Protein AF-A0A0A9D7T6-F1 (afdb_monomer_lite)

Organism: Arundo donax (NCBI:txid35708)

Secondary structure (DSSP, 8-state):
-EEEEEEE-SSEEEEEEE--EETTEEPPPSSSS-EEEEEE-TT--GGGGGGHHHHHHTTSSEEEEEEEEEE--S-----

Foldseek 3Di:
DWFWKWKDAPFWIKTFDDFDDDPNHGDDDPQPTDIGTPDGDPPDDSVVCSCRVVCVVVVNMDMDTDPPIGDDDDDDDDD

pLDDT: mean 91.94, std 8.29, range [60.62, 98.62]

Radius of gyration: 13.17 Å; chains: 1; bounding box: 34×22×35 Å

Sequence (79 aa):
MSFGALFYTDKMVALEVQLRTVNGEQVKSRNEWPHATLWTAPGVAAKEANVLPQLASEGKAKRVLIDPPITISGVVDLY

InterPro domains:
  IPR038837 tRNA ligase 1 [PTHR35460] (2-78)

Structure (mmCIF, N/CA/C/O backbone):
data_AF-A0A0A9D7T6-F1
#
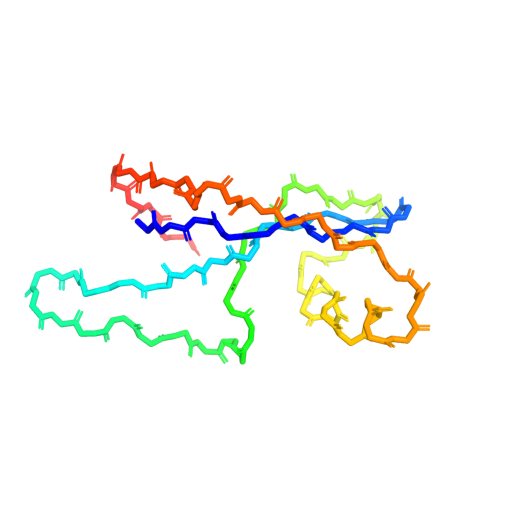_entry.id   AF-A0A0A9D7T6-F1
#
loop_
_atom_site.group_PDB
_atom_site.id
_atom_site.type_symbol
_atom_site.label_atom_id
_atom_site.label_alt_id
_atom_site.label_comp_id
_atom_site.label_asym_id
_atom_site.label_entity_id
_atom_site.label_seq_id
_atom_site.pdbx_PDB_ins_code
_atom_site.Cartn_x
_atom_site.Cartn_y
_atom_site.Cartn_z
_atom_site.occupancy
_atom_site.B_iso_or_equiv
_atom_site.auth_seq_id
_atom_site.auth_comp_id
_atom_site.auth_asym_id
_atom_site.auth_atom_id
_atom_site.pdbx_PDB_model_num
ATOM 1 N N . MET A 1 1 ? -7.924 -0.752 12.410 1.00 84.81 1 MET A N 1
ATOM 2 C CA . MET A 1 1 ? -7.987 -0.304 10.993 1.00 84.81 1 MET A CA 1
ATOM 3 C C . MET A 1 1 ? -8.275 -1.507 10.099 1.00 84.81 1 MET A C 1
ATOM 5 O O . MET A 1 1 ? -8.098 -2.622 10.582 1.00 84.81 1 MET A O 1
ATOM 9 N N . SER A 1 2 ? -8.730 -1.322 8.856 1.00 91.56 2 SER A N 1
ATOM 10 C CA . SER A 1 2 ? -8.857 -2.433 7.894 1.00 91.56 2 SER A CA 1
ATOM 11 C C . SER A 1 2 ? -7.937 -2.250 6.690 1.00 91.56 2 SER A C 1
ATOM 13 O O . SER A 1 2 ? -7.625 -1.121 6.327 1.00 91.56 2 SER A O 1
ATOM 15 N N . PHE A 1 3 ? -7.504 -3.352 6.084 1.00 94.62 3 PHE A N 1
ATOM 16 C CA . PHE A 1 3 ? -6.647 -3.369 4.902 1.00 94.62 3 PHE A CA 1
ATOM 17 C C . PHE A 1 3 ? -7.400 -3.967 3.718 1.00 94.62 3 PHE A C 1
ATOM 19 O O . PHE A 1 3 ? -7.924 -5.077 3.825 1.00 94.62 3 PHE A O 1
ATOM 26 N N . GLY A 1 4 ? -7.480 -3.213 2.619 1.00 96.12 4 GLY A N 1
ATOM 27 C CA . GLY A 1 4 ? -8.323 -3.553 1.464 1.00 96.12 4 GLY A CA 1
ATOM 28 C C . GLY A 1 4 ? -7.563 -4.000 0.216 1.00 96.12 4 GLY A C 1
ATOM 29 O O . GLY A 1 4 ? -8.151 -4.599 -0.680 1.00 96.12 4 GLY A O 1
ATOM 30 N N . ALA A 1 5 ? -6.262 -3.729 0.132 1.00 97.81 5 ALA A N 1
ATOM 31 C CA . ALA A 1 5 ? -5.453 -4.124 -1.014 1.00 97.81 5 ALA A CA 1
ATOM 32 C C . ALA A 1 5 ? -3.960 -4.151 -0.675 1.00 97.81 5 ALA A C 1
ATOM 34 O O . ALA A 1 5 ? -3.486 -3.383 0.163 1.00 97.81 5 ALA A O 1
ATOM 35 N N . LEU A 1 6 ? -3.221 -5.004 -1.381 1.00 97.94 6 LEU A N 1
ATOM 36 C CA . LEU A 1 6 ? -1.763 -5.023 -1.416 1.00 97.94 6 LEU A CA 1
ATOM 37 C C . LEU A 1 6 ? -1.289 -4.406 -2.734 1.00 97.94 6 LEU A C 1
ATOM 39 O O . LEU A 1 6 ? -1.761 -4.790 -3.806 1.00 97.94 6 LEU A O 1
ATOM 43 N N . PHE A 1 7 ? -0.333 -3.491 -2.662 1.00 98.62 7 PHE A N 1
ATOM 44 C CA . PHE A 1 7 ? 0.329 -2.909 -3.823 1.00 98.62 7 PHE A CA 1
ATOM 45 C C . PHE A 1 7 ? 1.808 -3.259 -3.797 1.00 98.62 7 PHE A C 1
ATOM 47 O O . PHE A 1 7 ? 2.436 -3.138 -2.745 1.00 98.62 7 PHE A O 1
ATOM 54 N N . TYR A 1 8 ? 2.373 -3.669 -4.933 1.00 98.56 8 TYR A N 1
ATOM 55 C CA . TYR A 1 8 ? 3.798 -3.979 -5.002 1.00 98.56 8 TYR A CA 1
ATOM 56 C C . TYR A 1 8 ? 4.437 -3.718 -6.368 1.00 98.56 8 TYR A C 1
ATOM 58 O O . TYR A 1 8 ? 3.796 -3.793 -7.422 1.00 98.56 8 TYR A O 1
ATOM 66 N N . THR A 1 9 ? 5.737 -3.455 -6.316 1.00 98.44 9 THR A N 1
ATOM 67 C CA . THR A 1 9 ? 6.691 -3.519 -7.429 1.00 98.44 9 THR A CA 1
ATOM 68 C C . THR A 1 9 ? 7.832 -4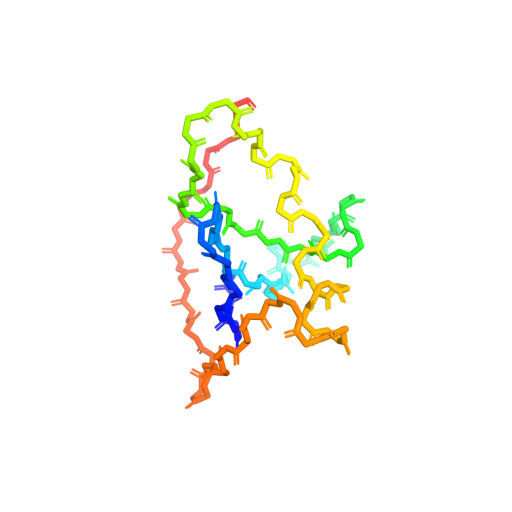.466 -7.042 1.00 98.44 9 THR A C 1
ATOM 70 O O . THR A 1 9 ? 7.786 -5.122 -6.002 1.00 98.44 9 THR A O 1
ATOM 73 N N . ASP A 1 10 ? 8.879 -4.531 -7.856 1.00 97.62 10 ASP A N 1
ATOM 74 C CA . ASP A 1 10 ? 10.160 -5.151 -7.501 1.00 97.62 10 ASP A CA 1
ATOM 75 C C . ASP A 1 10 ? 10.905 -4.412 -6.369 1.00 97.62 10 ASP A C 1
ATOM 77 O O . ASP A 1 10 ? 11.800 -4.978 -5.744 1.00 97.62 10 ASP A O 1
ATOM 81 N N . LYS A 1 11 ? 10.538 -3.155 -6.088 1.00 98.06 11 LYS A N 1
ATOM 82 C CA . LYS A 1 11 ? 11.254 -2.273 -5.152 1.00 98.06 11 LYS A CA 1
ATOM 83 C C . LYS A 1 11 ? 10.544 -2.021 -3.834 1.00 98.06 11 LYS A C 1
ATOM 85 O O . LYS A 1 11 ? 11.188 -1.577 -2.888 1.00 98.06 11 LYS A O 1
ATOM 90 N N . MET A 1 12 ? 9.233 -2.216 -3.765 1.00 98.38 12 MET A N 1
ATOM 91 C CA . MET A 1 12 ? 8.463 -1.868 -2.575 1.00 98.38 12 MET A CA 1
ATOM 92 C C . MET A 1 12 ? 7.122 -2.590 -2.538 1.00 98.38 12 MET A C 1
ATOM 94 O O . MET A 1 12 ? 6.560 -2.934 -3.579 1.00 98.38 12 MET A O 1
ATOM 98 N N . VAL A 1 13 ? 6.593 -2.765 -1.331 1.00 98.38 13 VAL A N 1
ATOM 99 C CA . VAL A 1 13 ? 5.259 -3.315 -1.096 1.00 98.38 13 VAL A CA 1
ATOM 100 C C . VAL A 1 13 ? 4.582 -2.594 0.065 1.00 98.38 13 VAL A C 1
ATOM 102 O O . VAL A 1 13 ? 5.201 -2.329 1.100 1.00 98.38 13 VAL A O 1
ATOM 105 N N . ALA A 1 14 ? 3.300 -2.282 -0.102 1.00 98.19 14 ALA A N 1
ATOM 106 C CA . ALA A 1 14 ? 2.491 -1.623 0.912 1.00 98.19 14 ALA A CA 1
ATOM 107 C C . ALA A 1 14 ? 1.050 -2.143 0.920 1.00 98.19 14 ALA A C 1
ATOM 109 O O . ALA A 1 14 ? 0.510 -2.557 -0.109 1.00 98.19 14 ALA A O 1
ATOM 110 N N . LEU A 1 15 ? 0.426 -2.092 2.094 1.00 97.12 15 LEU A N 1
ATOM 111 C CA . LEU A 1 15 ? -0.997 -2.349 2.271 1.00 97.12 15 LEU A CA 1
ATOM 112 C C . LEU A 1 15 ? -1.769 -1.034 2.300 1.00 97.12 15 LEU A C 1
ATOM 114 O O . LEU A 1 15 ? -1.447 -0.142 3.083 1.00 97.12 15 LEU A O 1
ATOM 118 N N . GLU A 1 16 ? -2.827 -0.952 1.504 1.00 96.56 16 GLU A N 1
ATOM 119 C CA . GLU A 1 16 ? -3.801 0.133 1.578 1.00 96.56 16 GLU A CA 1
ATOM 120 C C . GLU A 1 16 ? -4.571 0.060 2.898 1.00 96.56 16 GLU A C 1
ATOM 122 O O . GLU A 1 16 ? -5.179 -0.968 3.215 1.00 96.56 16 GLU A O 1
ATOM 127 N N . VAL A 1 17 ? -4.574 1.168 3.640 1.00 93.69 17 VAL A N 1
ATOM 128 C CA . VAL A 1 17 ? -5.273 1.293 4.919 1.00 93.69 17 VAL A CA 1
ATOM 129 C C . VAL A 1 17 ? -6.594 2.019 4.711 1.00 93.69 17 VAL A C 1
ATOM 131 O O . VAL A 1 17 ? -6.649 3.174 4.297 1.00 93.69 17 VAL A O 1
ATOM 134 N N . GLN A 1 18 ? -7.673 1.373 5.125 1.00 89.88 18 GLN A N 1
ATOM 135 C CA . GLN A 1 18 ? -8.963 2.006 5.342 1.00 89.88 18 GLN A CA 1
ATOM 136 C C . GLN A 1 18 ? -9.022 2.483 6.795 1.00 89.88 18 GLN A C 1
ATOM 138 O O . GLN A 1 18 ? -9.215 1.701 7.740 1.00 89.88 18 GLN A O 1
ATOM 143 N N . LEU A 1 19 ? -8.807 3.787 6.975 1.00 85.44 19 LEU A N 1
ATOM 144 C CA . LEU A 1 19 ? -8.926 4.431 8.276 1.00 85.44 19 LEU A CA 1
ATOM 145 C C . LEU A 1 19 ? -10.389 4.429 8.724 1.00 85.44 19 LEU A C 1
ATOM 147 O O . LEU A 1 19 ? -11.305 4.682 7.945 1.00 85.44 19 LEU A O 1
ATOM 151 N N . ARG A 1 20 ? -10.593 4.126 10.004 1.00 79.50 20 ARG A N 1
ATOM 152 C CA . ARG A 1 20 ? -11.901 4.153 10.661 1.00 79.50 20 ARG A CA 1
ATOM 153 C C . ARG A 1 20 ? -11.875 5.161 11.803 1.00 79.50 20 ARG A C 1
ATOM 155 O O . ARG A 1 20 ? -10.829 5.706 12.145 1.00 79.50 20 ARG A O 1
ATOM 162 N N . THR A 1 21 ? -13.038 5.381 12.393 1.00 75.38 21 THR A N 1
ATOM 163 C CA . THR A 1 21 ? -13.204 6.170 13.609 1.00 75.38 21 THR A CA 1
ATOM 164 C C . THR A 1 21 ? -12.487 5.507 14.790 1.00 75.38 21 THR A C 1
ATOM 166 O O . THR A 1 21 ? -12.627 4.300 14.996 1.00 75.38 21 THR A O 1
ATOM 169 N N . VAL A 1 22 ? -11.749 6.291 15.576 1.00 73.50 22 VAL A N 1
ATOM 170 C CA . VAL A 1 22 ? -11.145 5.877 16.852 1.00 73.50 22 VAL A CA 1
ATOM 171 C C . VAL A 1 22 ? -11.765 6.746 17.942 1.00 73.50 22 VAL A C 1
ATOM 173 O O . VAL A 1 22 ? -11.762 7.963 17.823 1.00 73.50 22 VAL A O 1
ATOM 176 N N . ASN A 1 23 ? -12.348 6.134 18.976 1.00 77.25 23 ASN A N 1
ATOM 177 C CA . ASN A 1 23 ? -13.000 6.841 20.092 1.00 77.25 23 ASN A CA 1
ATOM 178 C C . ASN A 1 23 ? -14.055 7.888 19.673 1.00 77.25 23 ASN A C 1
ATOM 180 O O . ASN A 1 23 ? -14.224 8.905 20.333 1.00 77.25 23 ASN A O 1
ATOM 184 N N . GLY A 1 24 ? -14.770 7.651 18.571 1.00 79.19 24 GLY A N 1
ATOM 185 C CA . GLY A 1 24 ? -15.760 8.599 18.041 1.00 79.19 24 GLY A CA 1
ATOM 186 C C . GLY A 1 24 ? -15.183 9.692 17.134 1.00 79.19 24 GLY A C 1
ATOM 187 O O . GLY A 1 24 ? -15.953 10.376 16.464 1.00 79.19 24 GLY A O 1
ATOM 188 N N . GLU A 1 25 ? -13.859 9.802 17.014 1.00 81.50 25 GLU A N 1
ATOM 189 C CA . GLU A 1 25 ? -13.194 10.765 16.136 1.00 81.50 25 GLU A CA 1
ATOM 190 C C . GLU A 1 25 ? -12.730 10.129 14.823 1.00 81.50 25 GLU A C 1
ATOM 192 O O . GLU A 1 25 ? -12.163 9.032 14.784 1.00 81.50 25 GLU A O 1
ATOM 197 N N . GLN A 1 26 ? -12.971 10.823 13.710 1.00 80.94 26 GLN A N 1
ATOM 198 C CA . GLN A 1 26 ? -12.509 10.376 12.402 1.00 80.94 26 GLN A CA 1
ATOM 199 C C . GLN A 1 26 ? -11.006 10.634 12.263 1.00 80.94 26 GLN A C 1
ATOM 201 O O . GLN A 1 26 ? -10.565 11.782 12.207 1.00 80.94 26 GLN A O 1
ATOM 206 N N . VAL A 1 27 ? -10.223 9.564 12.124 1.00 82.44 27 VAL A N 1
ATOM 207 C CA . VAL A 1 27 ? -8.793 9.685 11.833 1.00 82.44 27 VAL A CA 1
ATOM 208 C C . VAL A 1 27 ? -8.610 10.146 10.388 1.00 82.44 27 VAL A C 1
ATOM 210 O O . VAL A 1 27 ? -9.039 9.468 9.453 1.00 82.44 27 VAL A O 1
ATOM 213 N N . LYS A 1 28 ? -7.954 11.296 10.201 1.00 83.00 28 LYS A N 1
ATOM 214 C CA . LYS A 1 28 ? -7.574 11.812 8.880 1.00 83.00 28 LYS A CA 1
ATOM 215 C C . LYS A 1 28 ? -6.094 11.564 8.631 1.00 83.00 28 LYS A C 1
ATOM 217 O O . LYS A 1 28 ? -5.244 11.970 9.418 1.00 83.00 28 LYS A O 1
ATOM 222 N N . SER A 1 29 ? -5.793 10.916 7.513 1.00 84.06 29 SER A N 1
ATOM 223 C CA . SER A 1 29 ? -4.421 10.785 7.030 1.00 84.06 29 SER A CA 1
ATOM 224 C C . SER A 1 29 ? -3.927 12.109 6.459 1.00 84.06 29 SER A C 1
ATOM 226 O O . SER A 1 29 ? -4.696 12.852 5.852 1.00 84.06 29 SER A O 1
ATOM 228 N N . ARG A 1 30 ? -2.625 12.375 6.603 1.00 86.50 30 ARG A N 1
ATOM 229 C CA . ARG A 1 30 ? -1.940 13.424 5.831 1.00 86.50 30 ARG A CA 1
ATOM 230 C C . ARG A 1 30 ? -1.564 12.960 4.423 1.00 86.50 30 ARG A C 1
ATOM 232 O O . ARG A 1 30 ? -1.385 13.795 3.548 1.00 86.50 30 ARG A O 1
ATOM 239 N N . ASN A 1 31 ? -1.451 11.649 4.211 1.00 85.31 31 ASN A N 1
ATOM 240 C CA . ASN A 1 31 ? -1.250 11.074 2.887 1.00 85.31 31 ASN A CA 1
ATOM 241 C C . ASN A 1 31 ? -2.610 10.930 2.204 1.00 85.31 31 ASN A C 1
ATOM 243 O O . ASN A 1 31 ? -3.531 10.377 2.811 1.00 85.31 31 ASN A O 1
ATOM 247 N N . GLU A 1 32 ? -2.702 11.354 0.943 1.00 89.94 32 GLU A N 1
ATOM 248 C CA . GLU A 1 32 ? -3.885 11.151 0.092 1.00 89.94 32 GLU A CA 1
ATOM 249 C C . GLU A 1 32 ? -4.258 9.670 -0.017 1.00 89.94 32 GLU A C 1
ATOM 251 O O . GLU A 1 32 ? -5.434 9.317 -0.038 1.00 89.94 32 GLU A O 1
ATOM 256 N N . TRP A 1 33 ? -3.241 8.805 -0.005 1.00 94.62 33 TRP A N 1
ATOM 257 C CA . TRP A 1 33 ? -3.383 7.361 0.058 1.00 94.62 33 TRP A CA 1
ATOM 258 C C . TRP A 1 33 ? -2.785 6.817 1.369 1.00 94.62 33 TRP A C 1
ATOM 260 O O . TRP A 1 33 ? -1.566 6.622 1.474 1.00 94.62 33 TRP A O 1
ATOM 270 N N . PRO A 1 34 ? -3.614 6.612 2.409 1.00 93.44 34 PRO A N 1
ATOM 271 C CA . PRO A 1 34 ? -3.175 6.010 3.661 1.00 93.44 34 PRO A CA 1
ATOM 272 C C . PRO A 1 34 ? -2.723 4.564 3.426 1.00 93.44 34 PRO A C 1
ATOM 274 O O . PRO A 1 34 ? -3.460 3.754 2.863 1.00 93.44 34 PRO A O 1
ATOM 277 N N . HIS A 1 35 ? -1.522 4.219 3.881 1.00 95.00 35 HIS A N 1
ATOM 278 C CA . HIS A 1 35 ? -0.956 2.887 3.691 1.00 95.00 35 HIS A CA 1
ATOM 279 C C . HIS A 1 35 ? 0.035 2.522 4.797 1.00 95.00 35 HIS A C 1
ATOM 281 O O . HIS A 1 35 ? 0.525 3.387 5.524 1.00 95.00 35 HIS A O 1
ATOM 287 N N . ALA A 1 36 ? 0.345 1.231 4.885 1.00 93.69 36 ALA A N 1
ATOM 288 C CA . ALA A 1 36 ? 1.440 0.697 5.681 1.00 93.69 36 ALA A CA 1
ATOM 289 C C . ALA A 1 36 ? 2.468 0.044 4.749 1.00 93.69 36 ALA A C 1
ATOM 291 O O . ALA A 1 36 ? 2.152 -0.927 4.058 1.00 93.69 36 ALA A O 1
ATOM 292 N N . THR A 1 37 ? 3.692 0.569 4.717 1.00 96.38 37 THR A N 1
ATOM 293 C CA . THR A 1 37 ? 4.797 -0.028 3.955 1.00 96.38 37 THR A CA 1
ATOM 294 C C . THR A 1 37 ? 5.288 -1.285 4.667 1.00 96.38 37 THR A C 1
ATOM 296 O O . THR A 1 37 ? 5.656 -1.222 5.836 1.00 96.38 37 THR A O 1
ATOM 299 N N . LEU A 1 38 ? 5.290 -2.423 3.968 1.00 96.50 38 LEU A N 1
ATOM 300 C CA . LEU A 1 38 ? 5.729 -3.710 4.519 1.00 96.50 38 LEU A CA 1
ATOM 301 C C . LEU A 1 38 ? 7.218 -3.966 4.270 1.00 96.50 38 LEU A C 1
ATOM 303 O O . LEU A 1 38 ? 7.894 -4.545 5.115 1.00 96.50 38 LEU A O 1
ATOM 307 N N . TRP A 1 39 ? 7.724 -3.557 3.105 1.00 98.19 39 TRP A N 1
ATOM 308 C CA . TRP A 1 39 ? 9.120 -3.744 2.717 1.00 98.19 39 TRP A CA 1
ATOM 309 C C . TRP A 1 39 ? 9.520 -2.761 1.614 1.00 98.19 39 TRP A C 1
ATOM 311 O O . TRP A 1 39 ? 8.701 -2.407 0.759 1.00 98.19 39 TRP A O 1
ATOM 321 N N . THR A 1 40 ? 10.791 -2.358 1.619 1.00 98.25 40 THR A N 1
ATOM 322 C CA . THR A 1 40 ? 11.440 -1.618 0.534 1.00 98.25 40 THR A CA 1
ATOM 323 C C . THR A 1 40 ? 12.809 -2.217 0.221 1.00 98.25 40 THR A C 1
ATOM 325 O O . THR A 1 40 ? 13.486 -2.769 1.092 1.00 98.25 40 THR A O 1
ATOM 328 N N . ALA A 1 41 ? 13.228 -2.104 -1.037 1.00 98.00 41 ALA A N 1
ATOM 329 C CA . ALA A 1 41 ? 14.575 -2.450 -1.463 1.00 98.00 41 ALA A CA 1
ATOM 330 C C . ALA A 1 41 ? 15.619 -1.511 -0.820 1.00 98.00 41 ALA A C 1
ATOM 332 O O . ALA A 1 41 ? 15.289 -0.380 -0.445 1.00 98.00 41 ALA A O 1
ATOM 333 N N . PRO A 1 42 ? 16.898 -1.928 -0.723 1.00 97.75 42 PRO A N 1
ATOM 334 C CA . PRO A 1 42 ? 17.964 -1.063 -0.225 1.00 97.75 42 PRO A CA 1
ATOM 335 C C . PRO A 1 42 ? 18.013 0.282 -0.962 1.00 97.75 42 PRO A C 1
ATOM 337 O O . PRO A 1 42 ? 17.987 0.330 -2.190 1.00 97.75 42 PRO A O 1
ATOM 340 N N . GLY A 1 43 ? 18.087 1.376 -0.202 1.00 97.00 43 GLY A N 1
ATOM 341 C CA . GLY A 1 43 ? 18.124 2.739 -0.743 1.00 97.00 43 GLY A CA 1
ATOM 342 C C . GLY A 1 43 ? 16.764 3.332 -1.130 1.00 97.00 43 GLY A C 1
ATOM 343 O O . GLY A 1 43 ? 16.726 4.505 -1.488 1.00 97.00 43 GLY A O 1
ATOM 344 N N . VAL A 1 44 ? 15.665 2.576 -1.025 1.00 97.50 44 VAL A N 1
ATOM 345 C CA . VAL A 1 44 ? 14.302 3.069 -1.281 1.00 97.50 44 VAL A CA 1
ATOM 346 C C . VAL A 1 44 ? 13.651 3.482 0.035 1.00 97.50 44 VAL A C 1
ATOM 348 O O . VAL A 1 44 ? 13.484 2.667 0.952 1.00 97.50 44 VAL A O 1
ATOM 351 N N . ALA A 1 45 ? 13.263 4.751 0.135 1.00 96.88 45 ALA A N 1
ATOM 352 C CA . ALA A 1 45 ? 12.614 5.275 1.329 1.00 96.88 45 ALA A CA 1
ATOM 353 C C . ALA A 1 45 ? 11.147 4.828 1.393 1.00 96.88 45 ALA A C 1
ATOM 355 O O . ALA A 1 45 ? 10.436 4.847 0.392 1.00 96.88 45 ALA A O 1
ATOM 356 N N . ALA A 1 46 ? 10.635 4.529 2.593 1.00 94.81 46 ALA A N 1
ATOM 357 C CA . ALA A 1 46 ? 9.230 4.143 2.773 1.00 94.81 46 ALA A CA 1
ATOM 358 C C . ALA A 1 46 ? 8.240 5.190 2.225 1.00 94.81 46 ALA A C 1
ATOM 360 O O . ALA A 1 46 ? 7.168 4.829 1.749 1.00 94.81 46 ALA A O 1
ATOM 361 N N . LYS A 1 47 ? 8.618 6.479 2.226 1.00 95.12 47 LYS A N 1
ATOM 362 C CA . LYS A 1 47 ? 7.824 7.577 1.651 1.00 95.12 47 LYS A CA 1
ATOM 363 C C . LYS A 1 47 ? 7.567 7.406 0.148 1.00 95.12 47 LYS A C 1
ATOM 365 O O . LYS A 1 47 ? 6.552 7.900 -0.338 1.00 95.12 47 LYS A O 1
ATOM 370 N N . GLU A 1 48 ? 8.442 6.722 -0.583 1.00 96.75 48 GLU A N 1
ATOM 371 C CA . GLU A 1 48 ? 8.258 6.475 -2.018 1.00 96.75 48 GLU A CA 1
ATOM 372 C C . GLU A 1 48 ? 7.052 5.568 -2.296 1.00 96.75 48 GLU A C 1
ATOM 374 O O . GLU A 1 48 ? 6.437 5.690 -3.350 1.00 96.75 48 GLU A O 1
ATOM 379 N N . ALA A 1 49 ? 6.616 4.749 -1.332 1.00 97.38 49 ALA A N 1
ATOM 380 C CA . ALA A 1 49 ? 5.419 3.919 -1.478 1.00 97.38 49 ALA A CA 1
ATOM 381 C C . ALA A 1 49 ? 4.135 4.728 -1.745 1.00 97.38 49 ALA A C 1
ATOM 383 O O . ALA A 1 49 ? 3.190 4.182 -2.307 1.00 97.38 49 ALA A O 1
ATOM 384 N N . ASN A 1 50 ? 4.114 6.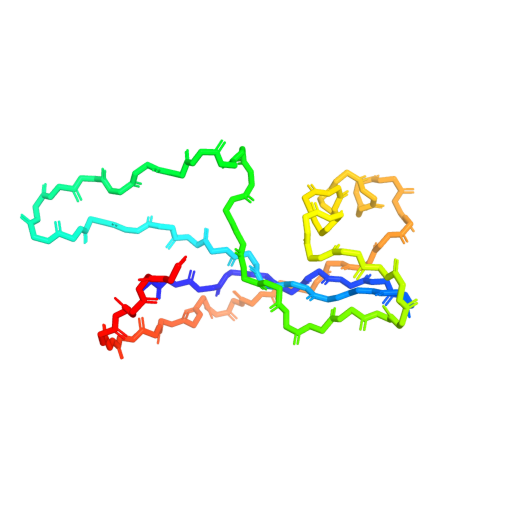038 -1.454 1.00 97.06 50 ASN A N 1
ATOM 385 C CA . ASN A 1 50 ? 2.988 6.918 -1.794 1.00 97.06 50 ASN A CA 1
ATOM 386 C C . ASN A 1 50 ? 2.623 6.904 -3.290 1.00 97.06 50 ASN A C 1
ATOM 388 O O . ASN A 1 50 ? 1.469 7.168 -3.617 1.00 97.06 50 ASN A O 1
ATOM 392 N N . VAL A 1 51 ? 3.565 6.599 -4.196 1.00 97.19 51 VAL A N 1
ATOM 393 C CA . VAL A 1 51 ? 3.283 6.576 -5.645 1.00 97.19 51 VAL A CA 1
ATOM 394 C C . VAL A 1 51 ? 2.712 5.243 -6.141 1.00 97.19 51 VAL A C 1
ATOM 396 O O . VAL A 1 51 ? 2.334 5.140 -7.307 1.00 97.19 51 VAL A O 1
ATOM 399 N N . LEU A 1 52 ? 2.620 4.212 -5.292 1.00 98.19 52 LEU A N 1
ATOM 400 C CA . LEU A 1 52 ? 2.149 2.879 -5.690 1.00 98.19 52 LEU A CA 1
ATOM 401 C C . LEU A 1 52 ? 0.762 2.861 -6.357 1.00 98.19 52 LEU A C 1
ATOM 403 O O . LEU A 1 52 ? 0.617 2.145 -7.352 1.00 98.19 52 LEU A O 1
ATOM 407 N N . PRO A 1 53 ? -0.244 3.636 -5.903 1.00 97.75 53 PRO A N 1
ATOM 408 C CA . PRO A 1 53 ? -1.536 3.699 -6.585 1.00 97.75 53 PRO A CA 1
ATOM 409 C C . PRO A 1 53 ? -1.428 4.238 -8.012 1.00 97.75 53 PRO A C 1
ATOM 411 O O . PRO A 1 53 ? -2.038 3.679 -8.923 1.00 97.75 53 PRO A O 1
ATOM 414 N N . GLN A 1 54 ? -0.617 5.282 -8.216 1.00 97.81 54 GLN A N 1
ATOM 415 C CA . GLN A 1 54 ? -0.358 5.846 -9.540 1.00 97.81 54 GLN A CA 1
ATOM 416 C C . GLN A 1 54 ? 0.394 4.843 -10.421 1.00 97.81 54 GLN A C 1
ATOM 418 O O . GLN A 1 54 ? 0.020 4.606 -11.564 1.00 97.81 54 GLN A O 1
ATOM 423 N N . LEU A 1 55 ? 1.426 4.185 -9.893 1.00 98.19 55 LEU A N 1
ATOM 424 C CA . LEU A 1 55 ? 2.137 3.155 -10.650 1.00 98.19 55 LEU A CA 1
ATOM 425 C C . LEU A 1 55 ? 1.207 1.999 -11.036 1.00 98.19 55 LEU A C 1
ATOM 427 O O . LEU A 1 55 ? 1.340 1.452 -12.128 1.00 98.19 55 LEU A O 1
ATOM 431 N N . ALA A 1 56 ? 0.254 1.629 -10.179 1.00 98.12 56 ALA A N 1
ATOM 432 C CA . ALA A 1 56 ? -0.722 0.591 -10.492 1.00 98.12 56 ALA A CA 1
ATOM 433 C C . ALA A 1 56 ? -1.695 1.028 -11.598 1.00 98.12 56 ALA A C 1
ATOM 435 O O . ALA A 1 56 ? -1.980 0.224 -12.486 1.00 98.12 56 ALA A O 1
ATOM 436 N N . SER A 1 57 ? -2.166 2.282 -11.593 1.00 97.81 57 SER A N 1
ATOM 437 C CA . SER A 1 57 ? -3.019 2.803 -12.675 1.00 97.81 57 SER A CA 1
ATOM 438 C C . SER A 1 57 ? -2.276 2.903 -14.012 1.00 97.81 57 SER A C 1
ATOM 440 O O . SER A 1 57 ? -2.881 2.717 -15.065 1.00 97.81 57 SER A O 1
ATOM 442 N N . GLU A 1 58 ? -0.958 3.105 -13.972 1.00 98.25 58 GLU A N 1
ATOM 443 C CA . GLU A 1 58 ? -0.067 3.082 -15.137 1.00 98.25 58 GLU A CA 1
ATOM 444 C C . GLU A 1 58 ? 0.388 1.661 -15.543 1.00 98.25 58 GLU A C 1
ATOM 446 O O . GLU A 1 58 ? 1.160 1.508 -16.489 1.00 98.25 58 GLU A O 1
ATOM 451 N N . GLY A 1 59 ? -0.035 0.611 -14.826 1.00 98.12 59 GLY A N 1
ATOM 452 C CA . GLY A 1 59 ? 0.369 -0.780 -15.082 1.00 98.12 59 GLY A CA 1
ATOM 453 C C . GLY A 1 59 ? 1.810 -1.131 -14.675 1.00 98.12 59 GLY A C 1
ATOM 454 O O . GLY A 1 59 ? 2.284 -2.228 -14.977 1.00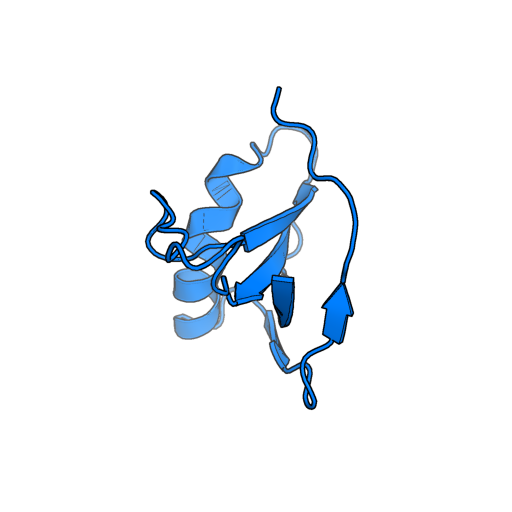 98.12 59 GLY A O 1
ATOM 455 N N . LYS A 1 60 ? 2.503 -0.226 -13.974 1.00 98.31 60 LYS A N 1
ATOM 456 C CA . LYS A 1 60 ? 3.888 -0.362 -13.480 1.00 98.31 60 LYS A CA 1
ATOM 457 C C . LYS A 1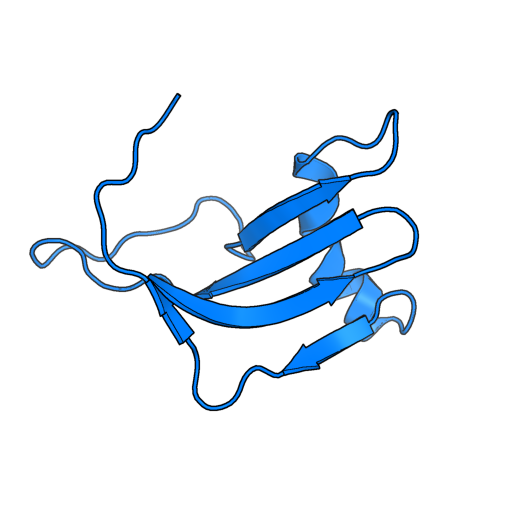 60 ? 3.985 -0.973 -12.081 1.00 98.31 60 LYS A C 1
ATOM 459 O O . LYS A 1 60 ? 5.070 -1.361 -11.659 1.00 98.31 60 LYS A O 1
ATOM 464 N N . ALA A 1 61 ? 2.869 -1.066 -11.364 1.00 98.50 61 ALA A N 1
ATOM 465 C CA . ALA A 1 61 ? 2.751 -1.808 -10.116 1.00 98.50 61 ALA A CA 1
ATOM 466 C C . ALA A 1 61 ? 1.596 -2.807 -10.196 1.00 98.50 61 ALA A C 1
ATOM 468 O O . ALA A 1 61 ? 0.693 -2.695 -11.030 1.00 98.50 61 ALA A O 1
ATOM 469 N N . LYS A 1 62 ? 1.624 -3.799 -9.313 1.00 98.62 62 LYS A N 1
ATOM 470 C CA . LYS A 1 62 ? 0.535 -4.758 -9.145 1.00 98.62 62 LYS A CA 1
ATOM 471 C C . LYS A 1 62 ? -0.325 -4.342 -7.963 1.00 98.62 62 LYS A C 1
ATOM 473 O O . LYS A 1 62 ? 0.198 -3.959 -6.922 1.00 98.62 62 LYS A O 1
ATOM 478 N N . ARG A 1 63 ? -1.641 -4.459 -8.136 1.00 98.44 63 ARG A N 1
ATOM 479 C CA . ARG A 1 63 ? -2.645 -4.325 -7.081 1.00 98.44 63 ARG A CA 1
ATOM 480 C C . ARG A 1 63 ? -3.334 -5.671 -6.900 1.00 98.44 63 ARG A C 1
ATOM 482 O O . ARG A 1 63 ? -3.875 -6.212 -7.861 1.00 98.44 63 ARG A O 1
ATOM 489 N N . VAL A 1 64 ? -3.340 -6.176 -5.675 1.00 98.12 64 VAL A N 1
ATOM 490 C CA . VAL A 1 64 ? -4.066 -7.384 -5.275 1.00 98.12 64 VAL A CA 1
ATOM 491 C C . VAL A 1 64 ? -5.160 -6.960 -4.309 1.00 98.12 64 VAL A C 1
ATOM 493 O O . VAL A 1 64 ? -4.871 -6.398 -3.255 1.00 98.12 64 VAL A O 1
ATOM 496 N N . LEU A 1 65 ? -6.417 -7.177 -4.693 1.00 97.69 65 LEU A N 1
ATOM 497 C CA . LEU A 1 65 ? -7.563 -6.854 -3.849 1.00 97.69 65 LEU A CA 1
ATOM 498 C C . LEU A 1 65 ? -7.656 -7.849 -2.686 1.00 97.69 65 LEU A C 1
ATOM 500 O O . LEU A 1 65 ? -7.454 -9.047 -2.879 1.00 97.69 65 LEU A O 1
ATOM 504 N N . ILE A 1 66 ? -7.979 -7.345 -1.498 1.00 96.81 66 ILE A N 1
ATOM 505 C CA . ILE A 1 66 ? -8.277 -8.146 -0.312 1.00 96.81 66 ILE A CA 1
ATOM 506 C C . ILE A 1 66 ? -9.769 -7.973 -0.029 1.00 96.81 66 ILE A C 1
ATOM 508 O O . ILE A 1 66 ? -10.196 -6.935 0.479 1.00 96.81 66 ILE A O 1
ATOM 512 N N . ASP A 1 67 ? -10.553 -8.984 -0.397 1.00 94.94 67 ASP A N 1
ATOM 513 C CA . ASP A 1 67 ? -12.006 -8.995 -0.243 1.00 94.94 67 ASP A CA 1
ATOM 514 C C . ASP A 1 67 ? -12.456 -10.312 0.426 1.00 94.94 67 ASP A C 1
ATOM 516 O O . ASP A 1 67 ? -12.251 -11.381 -0.159 1.00 94.94 67 ASP A O 1
ATOM 520 N N . PRO A 1 68 ? -13.007 -10.274 1.659 1.00 94.69 68 PRO A N 1
ATOM 521 C CA . PRO A 1 68 ? -13.292 -9.077 2.456 1.00 94.69 68 PRO A CA 1
ATOM 522 C C . PRO A 1 68 ? -12.024 -8.430 3.053 1.00 94.69 68 PRO A C 1
ATOM 524 O O . PRO A 1 68 ? -11.047 -9.134 3.327 1.00 94.69 68 PRO A O 1
ATOM 527 N N . PRO A 1 69 ? -12.033 -7.109 3.334 1.00 94.75 69 PRO A N 1
ATOM 528 C CA . PRO A 1 69 ? -10.914 -6.433 3.985 1.00 94.75 69 PRO A CA 1
ATOM 529 C C . PRO A 1 69 ? -10.545 -7.052 5.337 1.00 94.75 69 PRO A C 1
ATOM 531 O O . PRO A 1 69 ? -11.410 -7.355 6.164 1.00 94.75 69 PRO A O 1
ATOM 534 N N . ILE A 1 70 ? -9.246 -7.148 5.615 1.00 92.88 70 ILE A N 1
ATOM 535 C CA . ILE A 1 70 ? -8.746 -7.705 6.878 1.00 92.88 70 ILE A CA 1
ATOM 536 C C . ILE A 1 70 ? -8.710 -6.601 7.930 1.00 92.88 70 ILE A C 1
ATOM 538 O O . ILE A 1 70 ? -8.092 -5.558 7.727 1.00 92.88 70 ILE A O 1
ATOM 542 N N . THR A 1 71 ? -9.358 -6.823 9.072 1.00 90.88 71 THR A N 1
ATOM 543 C CA . THR A 1 71 ? -9.325 -5.881 10.199 1.00 90.88 71 THR A CA 1
ATOM 544 C C . THR A 1 71 ? -8.229 -6.270 11.179 1.00 90.88 71 THR A C 1
ATOM 546 O O . THR A 1 71 ? -8.185 -7.406 11.639 1.00 90.88 71 THR A O 1
ATOM 549 N N . ILE A 1 72 ? -7.380 -5.305 11.533 1.00 86.00 72 ILE A N 1
ATOM 550 C CA . ILE A 1 72 ? -6.399 -5.439 12.612 1.00 86.00 72 ILE A CA 1
ATOM 551 C C . ILE A 1 72 ? -6.772 -4.466 13.734 1.00 86.00 72 ILE A C 1
ATOM 553 O O . ILE A 1 72 ? -7.029 -3.275 13.496 1.00 86.00 72 ILE A O 1
ATOM 557 N N . SER A 1 73 ? -6.804 -4.991 14.957 1.00 86.00 73 SER A N 1
ATOM 558 C CA . SER A 1 73 ? -7.044 -4.260 16.203 1.00 86.00 73 SER A CA 1
ATOM 559 C C . SER A 1 73 ? -5.843 -4.394 17.134 1.00 86.00 73 SER A C 1
ATOM 561 O O . SER A 1 73 ? -5.299 -5.486 17.276 1.00 86.00 73 SER A O 1
ATOM 563 N N . GLY A 1 74 ? -5.460 -3.300 17.785 1.00 84.06 74 GLY A N 1
ATOM 564 C CA . GLY A 1 74 ? -4.334 -3.251 18.711 1.00 84.06 74 GLY A CA 1
ATOM 565 C C . GLY A 1 74 ? -3.983 -1.812 19.075 1.00 84.06 74 GLY A C 1
ATOM 566 O O . GLY A 1 74 ? -4.641 -0.875 18.616 1.00 84.06 74 GLY A O 1
ATOM 567 N N . VAL A 1 75 ? -2.947 -1.652 19.896 1.00 82.69 75 VAL A N 1
ATOM 568 C CA . VAL A 1 75 ? -2.344 -0.347 20.191 1.00 82.69 75 VAL A CA 1
ATOM 569 C C . VAL A 1 75 ? -1.417 0.030 19.036 1.00 82.69 75 VAL A C 1
ATOM 571 O O . VAL A 1 75 ? -0.707 -0.824 18.509 1.00 82.69 75 VAL A O 1
ATOM 574 N N . VAL A 1 76 ? -1.465 1.293 18.613 1.00 75.25 76 VAL A N 1
ATOM 575 C CA . VAL A 1 76 ? -0.548 1.850 17.613 1.00 75.25 76 VAL A CA 1
ATOM 576 C C . VAL A 1 76 ? 0.423 2.767 18.339 1.00 75.25 76 VAL A C 1
ATO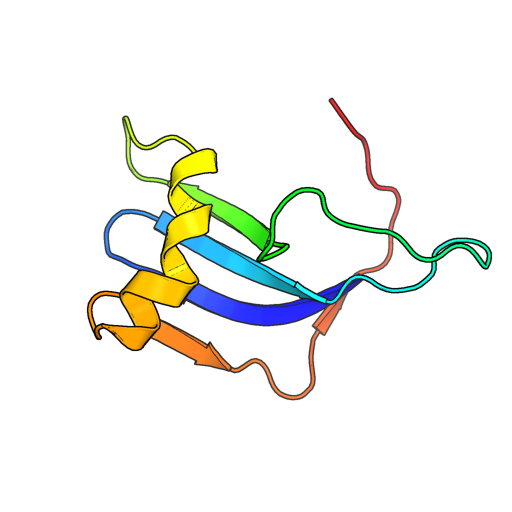M 578 O O . VAL A 1 76 ? -0.002 3.781 18.889 1.00 75.25 76 VAL A O 1
ATOM 581 N N . ASP A 1 77 ? 1.706 2.422 18.299 1.00 79.38 77 ASP A N 1
ATOM 582 C CA . ASP A 1 77 ? 2.785 3.280 18.780 1.00 79.38 77 ASP A CA 1
ATOM 583 C C . ASP A 1 77 ? 3.273 4.182 17.640 1.00 79.38 77 ASP A C 1
ATOM 585 O O . ASP A 1 77 ? 3.543 3.718 16.528 1.00 79.38 77 ASP A O 1
ATOM 589 N N . LEU A 1 78 ? 3.349 5.486 17.904 1.00 68.88 78 LEU A N 1
ATOM 590 C CA . LEU A 1 78 ? 3.824 6.494 16.957 1.00 68.88 78 LEU A CA 1
ATOM 591 C C . LEU A 1 78 ? 5.221 6.951 17.397 1.00 68.88 78 LEU A C 1
ATOM 593 O O . LEU A 1 78 ? 5.382 7.377 18.540 1.00 68.88 78 LEU A O 1
ATOM 597 N N . TYR A 1 79 ? 6.202 6.857 16.493 1.00 60.62 79 TYR A N 1
ATOM 598 C CA . TYR A 1 79 ? 7.603 7.250 16.705 1.00 60.62 79 TYR A CA 1
ATOM 599 C C . TYR A 1 79 ? 7.970 8.489 15.888 1.00 60.62 79 TYR A C 1
ATOM 601 O O . TYR A 1 79 ? 7.448 8.623 14.755 1.00 60.62 79 TYR A O 1
#